Protein AF-A0A966WN98-F1 (afdb_monomer_lite)

Sequence (102 aa):
MKKTTKVLGAAASAAIFAVGAAVSAPAVQAMDGNTSLASVLDVGNAEFDNSSKDFDILTKAAEAVLAAKPDSPVALLADGDTALTVFAPTDKAFKNLASALA

Structure (mmCIF, N/CA/C/O backbone):
data_AF-A0A966WN98-F1
#
_entry.id   AF-A0A966WN98-F1
#
loop_
_atom_site.group_PDB
_atom_site.id
_atom_site.type_symbol
_atom_site.label_atom_id
_atom_site.label_alt_id
_atom_site.label_comp_id
_atom_site.label_asym_id
_atom_site.label_entity_id
_atom_site.label_seq_id
_atom_site.pdbx_PDB_ins_code
_atom_site.Cartn_x
_atom_site.Cartn_y
_atom_site.Cartn_z
_atom_site.occupancy
_atom_site.B_iso_or_equiv
_atom_site.auth_seq_id
_atom_site.auth_comp_id
_atom_site.auth_asym_id
_atom_site.auth_atom_id
_atom_site.pdbx_PDB_model_num
ATOM 1 N N . MET A 1 1 ? 33.648 -75.734 -20.333 1.00 39.72 1 MET A N 1
ATOM 2 C CA . MET A 1 1 ? 33.962 -75.382 -18.929 1.00 39.72 1 MET A CA 1
ATOM 3 C C . MET A 1 1 ? 33.141 -74.164 -18.538 1.00 39.72 1 MET A C 1
ATOM 5 O O . MET A 1 1 ? 32.982 -73.257 -19.339 1.00 39.72 1 MET A O 1
ATOM 9 N N . LYS A 1 2 ? 32.548 -74.234 -17.346 1.00 39.53 2 LYS A N 1
ATOM 10 C CA . LYS A 1 2 ? 31.592 -73.304 -16.730 1.00 39.53 2 LYS A CA 1
ATOM 11 C C . LYS A 1 2 ? 32.126 -71.870 -16.640 1.00 39.53 2 LYS A C 1
ATOM 13 O O . LYS A 1 2 ? 33.253 -71.727 -16.182 1.00 39.53 2 LYS A O 1
ATOM 18 N N . LYS A 1 3 ? 31.268 -70.865 -16.873 1.00 40.81 3 LYS A N 1
ATOM 19 C CA . LYS A 1 3 ? 31.072 -69.725 -15.950 1.00 40.81 3 LYS A CA 1
ATOM 20 C C . LYS A 1 3 ? 29.610 -69.265 -15.984 1.00 40.81 3 LYS A C 1
ATOM 22 O O . LYS A 1 3 ? 29.108 -68.770 -16.981 1.00 40.81 3 LYS A O 1
ATOM 27 N N . THR A 1 4 ? 28.942 -69.525 -14.872 1.00 52.84 4 THR A N 1
ATOM 28 C CA . THR A 1 4 ? 27.582 -69.138 -14.490 1.00 52.84 4 THR A CA 1
ATOM 29 C C . THR A 1 4 ? 27.587 -67.772 -13.811 1.00 52.84 4 THR A C 1
ATOM 31 O O . THR A 1 4 ? 28.364 -67.623 -12.870 1.00 52.84 4 THR A O 1
ATOM 34 N N . THR A 1 5 ? 26.640 -66.883 -14.140 1.00 48.56 5 THR A N 1
ATOM 35 C CA . THR A 1 5 ? 26.157 -65.853 -13.194 1.00 48.56 5 THR A CA 1
ATOM 36 C C . THR A 1 5 ? 24.689 -65.469 -13.474 1.00 48.56 5 THR A C 1
ATOM 38 O O . THR A 1 5 ? 24.391 -64.669 -14.349 1.00 48.56 5 THR A O 1
ATOM 41 N N . LYS A 1 6 ? 23.764 -66.154 -12.780 1.00 42.56 6 LYS A N 1
ATOM 42 C CA . LYS A 1 6 ? 22.691 -65.635 -11.888 1.00 42.56 6 LYS A CA 1
ATOM 43 C C . LYS A 1 6 ? 22.549 -64.084 -11.805 1.00 42.56 6 LYS A C 1
ATOM 45 O O . LYS A 1 6 ? 23.570 -63.422 -11.749 1.00 42.56 6 LYS A O 1
ATOM 50 N N . VAL A 1 7 ? 21.391 -63.412 -11.692 1.00 43.44 7 VAL A N 1
ATOM 51 C CA . VAL A 1 7 ? 20.082 -63.690 -11.051 1.00 43.44 7 VAL A CA 1
ATOM 52 C C . VAL A 1 7 ? 19.035 -62.658 -11.539 1.00 43.44 7 VAL A C 1
ATOM 54 O O . VAL A 1 7 ? 19.342 -61.480 -11.653 1.00 43.44 7 VAL A O 1
ATOM 57 N N . LEU A 1 8 ? 17.814 -63.151 -11.778 1.00 46.28 8 LEU A N 1
ATOM 58 C CA . LEU A 1 8 ? 16.475 -62.638 -11.415 1.00 46.28 8 LEU A CA 1
ATOM 59 C C . LEU A 1 8 ? 16.263 -61.125 -11.152 1.00 46.28 8 LEU A C 1
ATOM 61 O O . LEU A 1 8 ? 16.750 -60.583 -10.165 1.00 46.28 8 LEU A O 1
ATOM 65 N N . GLY A 1 9 ? 15.369 -60.503 -11.929 1.00 34.03 9 GLY A N 1
ATOM 66 C CA . GLY A 1 9 ? 14.677 -59.262 -11.564 1.00 34.03 9 GLY A CA 1
ATOM 67 C C . GLY A 1 9 ? 13.171 -59.441 -11.750 1.00 34.03 9 GLY A C 1
ATOM 68 O O . GLY A 1 9 ? 12.694 -59.503 -12.878 1.00 34.03 9 GLY A O 1
ATOM 69 N N . ALA A 1 10 ? 12.449 -59.612 -10.642 1.00 41.81 10 ALA A N 1
ATOM 70 C CA . ALA A 1 10 ? 11.001 -59.784 -10.602 1.00 41.81 10 ALA A CA 1
ATOM 71 C C . ALA A 1 10 ? 10.273 -58.473 -10.943 1.00 41.81 10 ALA A C 1
ATOM 73 O O . ALA A 1 10 ? 10.657 -57.399 -10.484 1.00 41.81 10 ALA A O 1
ATOM 74 N N . ALA A 1 11 ? 9.202 -58.585 -11.729 1.00 45.88 11 ALA A N 1
ATOM 75 C CA . ALA A 1 11 ? 8.258 -57.509 -11.989 1.00 45.88 11 ALA A CA 1
ATOM 76 C C . ALA A 1 11 ? 7.438 -57.202 -10.726 1.00 45.88 11 ALA A C 1
ATOM 78 O O . ALA A 1 11 ? 6.843 -58.105 -10.140 1.00 45.88 11 ALA A O 1
ATOM 79 N N . ALA A 1 12 ? 7.370 -55.929 -10.340 1.00 45.12 12 ALA A N 1
ATOM 80 C CA . ALA A 1 12 ? 6.409 -55.428 -9.367 1.00 45.12 12 ALA A CA 1
ATOM 81 C C . ALA A 1 12 ? 5.769 -54.154 -9.930 1.00 45.12 12 ALA A C 1
ATOM 83 O O . ALA A 1 12 ? 6.404 -53.106 -10.031 1.00 45.12 12 ALA A O 1
ATOM 84 N N . SER A 1 13 ? 4.509 -54.272 -10.341 1.00 48.59 13 SER A N 1
ATOM 85 C CA . SER A 1 13 ? 3.639 -53.147 -10.670 1.00 48.59 13 SER A CA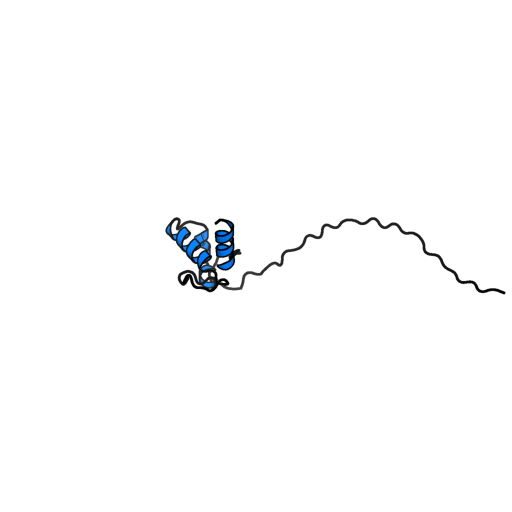 1
ATOM 86 C C . SER A 1 13 ? 3.292 -52.395 -9.383 1.00 48.59 13 SER A C 1
ATOM 88 O O . SER A 1 13 ? 2.719 -52.986 -8.471 1.00 48.59 13 SER A O 1
ATOM 90 N N . ALA A 1 14 ? 3.607 -51.103 -9.309 1.00 50.34 14 ALA A N 1
ATOM 91 C CA . ALA A 1 14 ? 3.153 -50.223 -8.236 1.00 50.34 14 ALA A CA 1
ATOM 92 C C . ALA A 1 14 ? 2.274 -49.117 -8.834 1.00 50.34 14 ALA A C 1
ATOM 94 O O . ALA A 1 14 ? 2.719 -48.331 -9.668 1.00 50.34 14 ALA A O 1
ATOM 95 N N . ALA A 1 15 ? 1.004 -49.109 -8.430 1.00 53.81 15 ALA A N 1
ATOM 96 C CA . ALA A 1 15 ? 0.023 -48.093 -8.776 1.00 53.81 15 ALA A CA 1
ATOM 97 C C . ALA A 1 15 ? 0.446 -46.730 -8.204 1.00 53.81 15 ALA A C 1
ATOM 99 O O . ALA A 1 15 ? 0.718 -46.607 -7.009 1.00 53.81 15 ALA A O 1
ATOM 100 N N . ILE A 1 16 ? 0.498 -45.706 -9.055 1.00 51.75 16 ILE A N 1
ATOM 101 C CA . ILE A 1 16 ? 0.810 -44.335 -8.648 1.00 51.75 16 ILE A CA 1
ATOM 102 C C . ILE A 1 16 ? -0.485 -43.707 -8.125 1.00 51.75 16 ILE A C 1
ATOM 104 O O . ILE A 1 16 ? -1.357 -43.320 -8.901 1.00 51.75 16 ILE A O 1
ATOM 108 N N . PHE A 1 17 ? -0.620 -43.610 -6.803 1.00 47.97 17 PHE A N 1
ATOM 109 C CA . PHE A 1 17 ? -1.587 -42.709 -6.183 1.00 47.97 17 PHE A CA 1
ATOM 110 C C . PHE A 1 17 ? -1.109 -41.272 -6.421 1.00 47.97 17 PHE A C 1
ATOM 112 O O . PHE A 1 17 ? -0.080 -40.858 -5.889 1.00 47.97 17 PHE A O 1
ATOM 119 N N . ALA A 1 18 ? -1.840 -40.513 -7.239 1.00 50.12 18 ALA A N 1
ATOM 120 C CA . ALA A 1 18 ? -1.634 -39.079 -7.395 1.00 50.12 18 ALA A CA 1
ATOM 121 C C . ALA A 1 18 ? -2.058 -38.366 -6.100 1.00 50.12 18 ALA A C 1
ATOM 123 O O . ALA A 1 18 ? -3.211 -37.976 -5.929 1.00 50.12 18 ALA A O 1
ATOM 124 N N . VAL A 1 19 ? -1.123 -38.235 -5.158 1.00 54.03 19 VAL A N 1
ATOM 125 C CA . VAL A 1 19 ? -1.258 -37.333 -4.013 1.00 54.03 19 VAL A CA 1
ATOM 126 C C . VAL A 1 19 ? -1.191 -35.915 -4.570 1.00 54.03 19 VAL A C 1
ATOM 128 O O . VAL A 1 19 ? -0.131 -35.457 -4.994 1.00 54.03 19 VAL A O 1
ATOM 131 N N . GLY A 1 20 ? -2.335 -35.231 -4.618 1.00 55.22 20 GLY A N 1
ATOM 132 C CA . GLY A 1 20 ? -2.382 -33.797 -4.873 1.00 55.22 20 GLY A CA 1
ATOM 133 C C . GLY A 1 20 ? -1.572 -33.088 -3.795 1.00 55.22 20 GLY A C 1
ATOM 134 O O . GLY A 1 20 ? -1.993 -33.025 -2.642 1.00 55.22 20 GLY A O 1
ATOM 135 N N . ALA A 1 21 ? -0.384 -32.605 -4.151 1.00 55.94 21 ALA A N 1
ATOM 136 C CA . ALA A 1 21 ? 0.420 -31.780 -3.271 1.00 55.94 21 ALA A CA 1
ATOM 137 C C . ALA A 1 21 ? -0.322 -30.455 -3.059 1.00 55.94 21 ALA A C 1
ATOM 139 O O . ALA A 1 21 ? -0.291 -29.568 -3.912 1.00 55.94 21 ALA A O 1
ATOM 140 N N . ALA A 1 22 ? -1.022 -30.334 -1.931 1.00 58.50 22 ALA A N 1
ATOM 141 C CA . ALA A 1 22 ? -1.439 -29.044 -1.415 1.00 58.50 22 ALA A CA 1
ATOM 142 C C . ALA A 1 22 ? -0.160 -28.249 -1.130 1.00 58.50 22 ALA A C 1
ATOM 144 O O . ALA A 1 22 ? 0.566 -28.534 -0.179 1.00 58.50 22 ALA A O 1
ATOM 145 N N . VAL A 1 23 ? 0.162 -27.301 -2.009 1.00 61.34 23 VAL A N 1
ATOM 146 C CA . VAL A 1 23 ? 1.233 -26.341 -1.763 1.00 61.34 23 VAL A CA 1
ATOM 147 C C . VAL A 1 23 ? 0.762 -25.409 -0.652 1.00 61.34 23 VAL A C 1
ATOM 149 O O . VAL A 1 23 ? -0.071 -24.530 -0.860 1.00 61.34 23 VAL A O 1
ATOM 152 N N . SER A 1 24 ? 1.241 -25.644 0.565 1.00 57.75 24 SER A N 1
ATOM 153 C CA . SER A 1 24 ? 1.043 -24.729 1.683 1.00 57.75 24 SER A CA 1
ATOM 154 C C . SER A 1 24 ? 1.718 -23.404 1.326 1.00 57.75 24 SER A C 1
ATOM 156 O O . SER A 1 24 ? 2.938 -23.363 1.162 1.00 57.75 24 SER A O 1
ATOM 158 N N . ALA A 1 25 ? 0.948 -22.324 1.176 1.00 63.75 25 ALA A N 1
ATOM 159 C CA . ALA A 1 25 ? 1.536 -20.991 1.102 1.00 63.75 25 ALA A CA 1
ATOM 160 C C . ALA A 1 25 ? 2.297 -20.714 2.416 1.00 63.75 25 ALA A C 1
ATOM 162 O O . ALA A 1 25 ? 1.824 -21.135 3.478 1.00 63.75 25 ALA A O 1
ATOM 163 N N . PRO A 1 26 ? 3.461 -20.038 2.383 1.00 58.28 26 PRO A N 1
ATOM 164 C CA . PRO A 1 26 ? 4.152 -19.658 3.605 1.00 58.28 26 PRO A CA 1
ATOM 165 C C . PRO A 1 26 ? 3.212 -18.808 4.463 1.00 58.28 26 PRO A C 1
ATOM 167 O O . PRO A 1 26 ? 2.728 -17.770 4.014 1.00 58.28 26 PRO A O 1
ATOM 170 N N . ALA A 1 27 ? 2.941 -19.251 5.689 1.00 64.06 27 ALA A N 1
ATOM 171 C CA . ALA A 1 27 ? 2.220 -18.441 6.656 1.00 64.0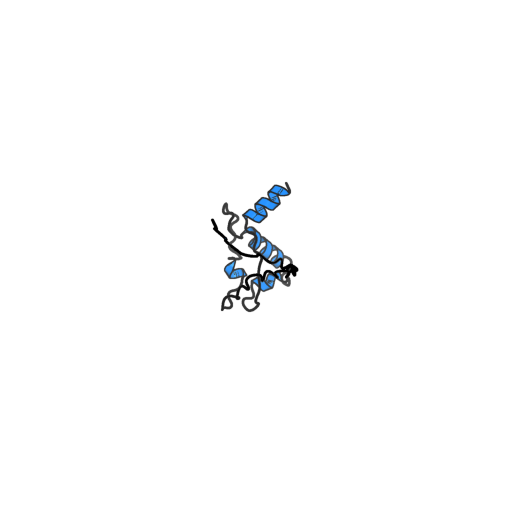6 27 ALA A CA 1
ATOM 172 C C . ALA A 1 27 ? 3.181 -17.367 7.178 1.00 64.06 27 ALA A C 1
ATOM 174 O O . ALA A 1 27 ? 4.059 -17.652 7.993 1.00 64.06 27 ALA A O 1
ATOM 175 N N . VAL A 1 28 ? 3.041 -16.142 6.673 1.00 62.50 28 VAL A N 1
ATOM 176 C CA . VAL A 1 28 ? 3.701 -14.972 7.257 1.00 62.50 28 VAL A CA 1
ATOM 177 C C . VAL A 1 28 ? 3.033 -14.703 8.602 1.00 62.50 28 VAL A C 1
ATOM 179 O O . VAL A 1 28 ? 1.824 -14.493 8.667 1.00 62.50 28 VAL A O 1
ATOM 182 N N . GLN A 1 29 ? 3.811 -14.762 9.682 1.00 61.34 29 GLN A N 1
ATOM 183 C CA . GLN A 1 29 ? 3.362 -14.282 10.985 1.00 61.34 29 GLN A CA 1
ATOM 184 C C . GLN A 1 29 ? 3.245 -12.759 10.908 1.00 61.34 29 GLN A C 1
ATOM 186 O O . GLN A 1 29 ? 4.162 -12.103 10.408 1.00 61.34 29 GLN A O 1
ATOM 191 N N . ALA A 1 30 ? 2.127 -12.204 11.379 1.00 62.94 30 ALA A N 1
ATOM 192 C CA . ALA A 1 30 ? 2.036 -10.766 11.597 1.00 62.94 30 ALA A CA 1
ATOM 193 C C . ALA A 1 30 ? 3.171 -10.353 12.548 1.00 62.94 30 ALA A C 1
ATOM 195 O O . ALA A 1 30 ? 3.467 -11.071 13.503 1.00 62.94 30 ALA A O 1
ATOM 196 N N . MET A 1 31 ? 3.854 -9.249 12.244 1.00 60.44 31 MET A N 1
ATOM 197 C CA . MET A 1 31 ? 4.921 -8.737 13.105 1.00 60.44 31 MET A CA 1
ATOM 198 C C . MET A 1 31 ? 4.324 -8.374 14.471 1.00 60.44 31 MET A C 1
ATOM 200 O O . MET A 1 31 ? 3.246 -7.786 14.522 1.00 60.44 31 MET A O 1
ATOM 204 N N . ASP A 1 32 ? 5.012 -8.715 15.563 1.00 62.03 32 ASP A N 1
ATOM 205 C CA . ASP A 1 32 ? 4.607 -8.291 16.906 1.00 62.03 32 ASP A CA 1
ATOM 206 C C . ASP A 1 32 ? 4.619 -6.752 16.975 1.00 62.03 32 ASP A C 1
ATOM 208 O O . ASP A 1 32 ? 5.665 -6.125 16.793 1.00 62.03 32 ASP A O 1
ATOM 212 N N . GLY A 1 33 ? 3.459 -6.135 17.216 1.00 72.94 33 GLY A N 1
ATOM 213 C CA . GLY A 1 33 ? 3.313 -4.682 17.338 1.00 72.94 33 GLY A CA 1
ATOM 214 C C . GLY A 1 33 ? 2.018 -4.147 16.725 1.00 72.94 33 GLY A C 1
ATOM 215 O O . GLY A 1 33 ? 1.321 -4.849 16.006 1.00 72.94 33 GLY A O 1
ATOM 216 N N . ASN A 1 34 ? 1.708 -2.884 17.015 1.00 87.50 34 ASN A N 1
ATOM 217 C CA . ASN A 1 34 ? 0.531 -2.157 16.521 1.00 87.50 34 ASN A CA 1
ATOM 218 C C . ASN A 1 34 ? 0.923 -1.009 15.575 1.00 87.50 34 ASN A C 1
ATOM 220 O O . ASN A 1 34 ? 0.286 0.043 15.514 1.00 87.50 34 ASN A O 1
ATOM 224 N N . THR A 1 35 ? 2.011 -1.196 14.821 1.00 90.88 35 THR A N 1
ATOM 225 C CA . THR A 1 35 ? 2.358 -0.288 13.726 1.00 90.88 35 THR A CA 1
ATOM 226 C C . THR A 1 35 ? 1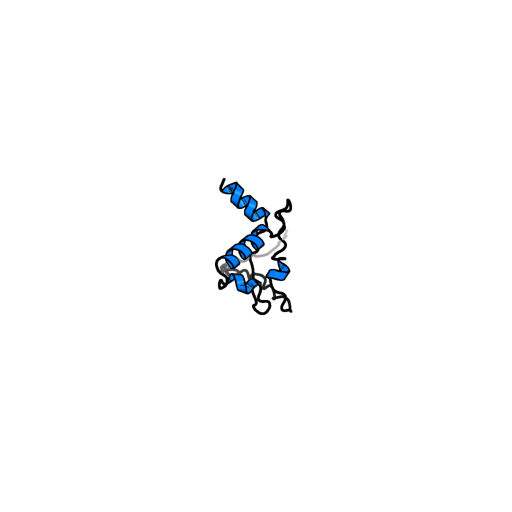.338 -0.454 12.607 1.00 90.88 35 THR A C 1
ATOM 228 O O . THR A 1 35 ? 1.239 -1.519 12.003 1.00 90.88 35 THR A O 1
ATOM 231 N N . SER A 1 36 ? 0.593 0.613 12.319 1.00 92.75 36 SER A N 1
ATOM 232 C CA . SER A 1 36 ? -0.386 0.601 11.233 1.00 92.75 36 SER A CA 1
ATOM 233 C C . SER A 1 36 ? 0.284 0.381 9.873 1.00 92.75 36 SER A C 1
ATOM 235 O O . SER A 1 36 ? 1.404 0.846 9.627 1.00 92.75 36 SER A O 1
ATOM 237 N N . LEU A 1 37 ? -0.421 -0.274 8.951 1.00 93.25 37 LEU A N 1
ATOM 238 C CA . LEU A 1 37 ? 0.068 -0.448 7.582 1.00 93.25 37 LEU A CA 1
ATOM 239 C C . LEU A 1 37 ? 0.209 0.892 6.850 1.00 93.25 37 LEU A C 1
ATOM 241 O O . LEU A 1 37 ? 1.095 1.028 6.011 1.00 93.25 37 LEU A O 1
ATOM 245 N N . ALA A 1 38 ? -0.603 1.893 7.198 1.00 92.12 38 ALA A N 1
ATOM 246 C CA . ALA A 1 38 ? -0.466 3.252 6.686 1.00 92.12 38 ALA A CA 1
ATOM 247 C C . ALA A 1 38 ? 0.891 3.872 7.059 1.00 92.12 38 ALA A C 1
ATOM 249 O O . ALA A 1 38 ? 1.502 4.540 6.230 1.00 92.12 38 ALA A O 1
ATOM 250 N N . SER A 1 39 ? 1.394 3.604 8.268 1.00 91.94 39 SER A N 1
ATOM 251 C CA . SER A 1 39 ? 2.730 4.041 8.692 1.00 91.94 39 SER A CA 1
ATOM 252 C C . SER A 1 39 ? 3.845 3.277 7.974 1.00 91.94 39 SER A C 1
ATOM 254 O O . SER A 1 39 ? 4.840 3.880 7.591 1.00 91.94 39 SER A O 1
ATOM 256 N N . VAL A 1 40 ? 3.688 1.965 7.762 1.00 92.25 40 VAL A N 1
ATOM 257 C CA . VAL A 1 40 ? 4.675 1.147 7.024 1.00 92.25 40 VAL A CA 1
ATOM 258 C C . VAL A 1 40 ? 4.778 1.570 5.555 1.00 92.25 40 VAL A C 1
ATOM 260 O O . VAL A 1 40 ? 5.864 1.538 4.982 1.00 92.25 40 VAL A O 1
ATOM 263 N N . LEU A 1 41 ? 3.654 1.958 4.950 1.00 90.69 41 LEU A N 1
ATOM 264 C CA . LEU A 1 41 ? 3.580 2.425 3.564 1.00 90.69 41 LEU A CA 1
ATOM 265 C C . LEU A 1 41 ? 3.889 3.920 3.404 1.00 90.69 41 LEU A C 1
ATOM 267 O O . LEU A 1 41 ? 3.822 4.410 2.283 1.00 90.69 41 LEU A O 1
ATOM 271 N N . ASP A 1 42 ? 4.202 4.628 4.491 1.00 89.25 42 ASP A N 1
ATOM 272 C CA . ASP A 1 42 ? 4.488 6.067 4.494 1.00 89.25 42 ASP A CA 1
ATOM 273 C C . ASP A 1 42 ? 3.383 6.918 3.827 1.00 89.25 42 ASP A C 1
ATOM 275 O O . ASP A 1 42 ? 3.619 7.822 3.021 1.00 89.25 42 ASP A O 1
ATOM 279 N N . VAL A 1 43 ? 2.122 6.594 4.142 1.00 86.38 43 VAL A N 1
ATOM 280 C CA . VAL A 1 43 ? 0.951 7.322 3.628 1.00 86.38 43 VAL A CA 1
ATOM 281 C C . VAL A 1 43 ? 1.028 8.798 4.038 1.00 86.38 43 VAL A C 1
ATOM 283 O O . VAL A 1 43 ? 1.311 9.117 5.191 1.00 86.38 43 VAL A O 1
ATOM 286 N N . GLY A 1 44 ? 0.725 9.704 3.105 1.00 81.25 44 GLY A N 1
ATOM 287 C CA . GLY A 1 44 ? 0.840 11.152 3.289 1.00 81.25 44 GLY A CA 1
ATOM 288 C C . GLY A 1 44 ? 2.098 11.773 2.675 1.00 81.25 44 GLY A C 1
ATOM 289 O O . GLY A 1 44 ? 2.075 12.970 2.394 1.00 81.25 44 GLY A O 1
ATOM 290 N N . ASN A 1 45 ? 3.140 10.981 2.391 1.00 85.81 45 ASN A N 1
ATOM 291 C CA . ASN A 1 45 ? 4.440 11.470 1.903 1.00 85.81 45 ASN A CA 1
ATOM 292 C C . ASN A 1 45 ? 4.758 11.102 0.443 1.00 85.81 45 ASN A C 1
ATOM 294 O O . ASN A 1 45 ? 5.894 11.241 0.015 1.00 85.81 45 ASN A O 1
ATOM 298 N N . ALA A 1 46 ? 3.774 10.660 -0.344 1.00 88.81 46 ALA A N 1
ATOM 299 C CA . ALA A 1 46 ? 3.999 10.322 -1.751 1.00 88.81 46 ALA A CA 1
ATOM 300 C C . 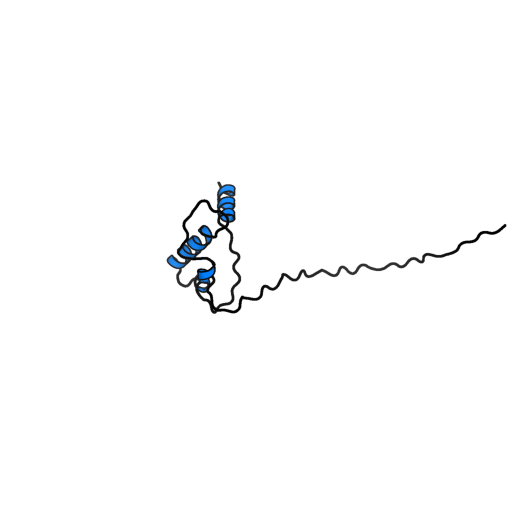ALA A 1 46 ? 4.412 11.541 -2.599 1.00 88.81 46 ALA A C 1
ATOM 302 O O . ALA A 1 46 ? 3.696 12.552 -2.617 1.00 88.81 46 ALA A O 1
ATOM 303 N N . GLU A 1 47 ? 5.515 11.413 -3.345 1.00 87.25 47 GLU A N 1
ATOM 304 C CA . GLU A 1 47 ? 6.142 12.507 -4.104 1.00 87.25 47 GLU A CA 1
ATOM 305 C C . GLU A 1 47 ? 5.981 12.377 -5.633 1.00 87.25 47 GLU A C 1
ATOM 307 O O . GLU A 1 47 ? 6.309 13.319 -6.356 1.00 87.25 47 GLU A O 1
ATOM 312 N N . PHE A 1 48 ? 5.410 11.270 -6.138 1.00 87.8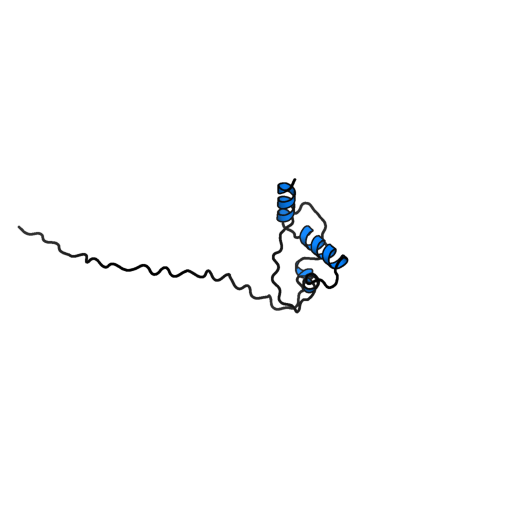1 48 PHE A N 1
ATOM 313 C CA . PHE A 1 48 ? 5.261 10.986 -7.578 1.00 87.81 48 PHE A CA 1
ATOM 314 C C . PHE A 1 48 ? 6.563 11.226 -8.347 1.00 87.81 48 PHE A C 1
ATOM 316 O O . PHE A 1 48 ? 6.629 11.992 -9.317 1.00 87.81 48 PHE A O 1
ATOM 323 N N . ASP A 1 49 ? 7.617 10.567 -7.895 1.00 88.12 49 ASP A N 1
ATOM 324 C CA . ASP A 1 49 ? 8.948 10.746 -8.437 1.00 88.12 49 ASP A CA 1
ATOM 325 C C . ASP A 1 49 ? 9.267 9.740 -9.575 1.00 88.12 49 ASP A C 1
ATOM 327 O O . ASP A 1 49 ? 8.405 9.081 -10.178 1.00 88.12 49 ASP A O 1
ATOM 331 N N . ASN A 1 50 ? 10.551 9.668 -9.942 1.00 88.69 50 ASN A N 1
ATOM 332 C CA . ASN A 1 50 ? 11.040 8.739 -10.966 1.00 88.69 50 ASN A CA 1
ATOM 333 C C . ASN A 1 50 ? 11.424 7.363 -10.409 1.00 88.69 50 ASN A C 1
ATOM 335 O O . ASN A 1 50 ? 11.823 6.477 -11.179 1.00 88.69 50 ASN A O 1
ATOM 339 N N . SER A 1 51 ? 11.317 7.158 -9.101 1.00 90.94 51 SER A N 1
ATOM 340 C CA . SER A 1 51 ? 11.379 5.829 -8.540 1.00 90.94 51 SER A CA 1
ATOM 341 C C . SER A 1 51 ? 10.115 5.050 -8.943 1.00 90.94 51 SER A C 1
ATOM 343 O O . SER A 1 51 ? 9.101 5.548 -9.435 1.00 90.94 51 SER A O 1
ATOM 345 N N . SER A 1 52 ? 10.295 3.739 -9.017 1.00 90.56 52 SER A N 1
ATOM 346 C CA . SER A 1 52 ? 9.288 2.812 -9.549 1.00 90.56 52 SER A CA 1
ATOM 347 C C . SER A 1 52 ? 9.100 1.594 -8.648 1.00 90.56 52 SER A C 1
ATOM 349 O O . SER A 1 52 ? 8.343 0.671 -8.968 1.00 90.56 52 SER A O 1
ATOM 351 N N . LYS A 1 53 ? 9.841 1.569 -7.538 1.00 93.38 53 LYS A N 1
ATOM 352 C CA . LYS A 1 53 ? 9.864 0.483 -6.556 1.00 93.38 53 LYS A CA 1
ATOM 353 C C . LYS A 1 53 ? 9.133 0.852 -5.265 1.00 93.38 53 LYS A C 1
ATOM 355 O O . LYS A 1 53 ? 8.948 -0.027 -4.434 1.00 93.38 53 LYS A O 1
ATOM 360 N N . ASP A 1 54 ? 8.772 2.114 -5.113 1.00 93.62 54 ASP A N 1
ATOM 361 C CA . ASP A 1 54 ? 7.905 2.652 -4.072 1.00 93.62 54 ASP A CA 1
ATOM 362 C C . ASP A 1 54 ? 6.429 2.401 -4.398 1.00 93.62 54 ASP A C 1
ATOM 364 O O . ASP A 1 54 ? 6.073 1.678 -5.340 1.00 93.62 54 ASP A O 1
ATOM 368 N N . PHE A 1 55 ? 5.584 2.954 -3.537 1.00 95.50 55 PHE A N 1
ATOM 369 C CA . PHE A 1 55 ? 4.153 2.713 -3.474 1.00 95.50 55 PHE A CA 1
ATOM 370 C C . PHE A 1 55 ? 3.360 4.027 -3.529 1.00 95.50 55 PHE A C 1
ATOM 372 O O . PHE A 1 55 ? 2.221 4.060 -3.068 1.00 95.50 55 PHE A O 1
ATOM 379 N N . ASP A 1 56 ? 3.930 5.096 -4.087 1.00 95.12 56 ASP A N 1
ATOM 380 C CA . ASP A 1 56 ? 3.331 6.436 -4.130 1.00 95.12 56 ASP A CA 1
ATOM 381 C C . ASP A 1 56 ? 1.948 6.439 -4.786 1.00 95.12 56 ASP A C 1
ATOM 383 O O . ASP A 1 56 ? 0.988 7.025 -4.279 1.00 95.12 56 ASP A O 1
ATOM 387 N N . ILE A 1 57 ? 1.807 5.736 -5.911 1.00 95.50 57 ILE A N 1
ATOM 388 C CA . ILE A 1 57 ? 0.522 5.642 -6.610 1.00 95.50 57 ILE A CA 1
ATOM 389 C C . ILE A 1 57 ? -0.502 4.888 -5.753 1.00 95.50 57 ILE A C 1
ATOM 391 O O . ILE A 1 57 ? -1.676 5.268 -5.709 1.00 95.50 57 ILE A O 1
ATOM 395 N N . LEU A 1 58 ? -0.074 3.840 -5.042 1.00 95.56 58 LEU A N 1
ATOM 396 C CA . LEU A 1 58 ? -0.945 3.076 -4.148 1.00 95.56 58 LEU A CA 1
ATOM 397 C C . LEU A 1 58 ? -1.412 3.925 -2.959 1.00 95.56 58 LEU A C 1
ATOM 399 O O . LEU A 1 58 ? -2.606 3.925 -2.648 1.00 95.56 58 LEU A O 1
ATOM 403 N N . THR A 1 59 ? -0.502 4.647 -2.303 1.00 94.81 59 THR A N 1
ATOM 404 C CA . THR A 1 59 ? -0.837 5.482 -1.142 1.00 94.81 59 THR A CA 1
ATOM 405 C C . THR A 1 59 ? -1.749 6.636 -1.542 1.00 94.81 59 THR A C 1
ATOM 407 O O . THR A 1 59 ? -2.770 6.849 -0.885 1.00 94.81 59 THR A O 1
ATOM 410 N N . LYS A 1 60 ? -1.500 7.296 -2.682 1.00 95.69 60 LYS A N 1
ATOM 411 C CA . LYS A 1 60 ? -2.414 8.320 -3.218 1.00 95.69 60 LYS A CA 1
ATOM 412 C C . LYS A 1 60 ? -3.782 7.770 -3.604 1.00 95.69 60 LYS A C 1
ATOM 414 O O . LYS A 1 60 ? -4.789 8.442 -3.378 1.00 95.69 60 LYS A O 1
ATOM 419 N N . ALA A 1 61 ? -3.859 6.550 -4.132 1.00 94.81 61 ALA A N 1
ATOM 420 C CA . ALA A 1 61 ? -5.146 5.909 -4.386 1.00 94.81 61 ALA A CA 1
ATOM 421 C C . ALA A 1 61 ? -5.921 5.654 -3.080 1.00 94.81 61 ALA A C 1
ATOM 423 O O . ALA A 1 61 ? -7.123 5.920 -3.022 1.00 94.81 61 ALA A O 1
ATOM 424 N N . ALA A 1 62 ? -5.245 5.192 -2.023 1.00 94.38 62 ALA A N 1
ATOM 425 C CA . ALA A 1 62 ? -5.860 4.998 -0.710 1.00 94.38 62 ALA A CA 1
ATOM 426 C C . ALA A 1 62 ? -6.344 6.326 -0.099 1.00 94.38 62 ALA A C 1
ATOM 428 O O . ALA A 1 62 ? -7.486 6.403 0.354 1.00 94.38 62 ALA A O 1
ATOM 429 N N . GLU A 1 63 ? -5.531 7.386 -0.160 1.00 94.44 63 GLU A N 1
ATOM 430 C CA . GLU A 1 63 ? -5.913 8.740 0.269 1.00 94.44 63 GLU A CA 1
ATOM 431 C C . GLU A 1 63 ? -7.155 9.243 -0.479 1.00 94.44 63 GLU A C 1
ATOM 433 O O . GLU A 1 63 ? -8.096 9.742 0.139 1.00 94.44 63 GLU A O 1
ATOM 438 N N . ALA A 1 64 ? -7.202 9.064 -1.802 1.00 95.75 64 ALA A N 1
ATOM 439 C CA . ALA A 1 64 ? -8.344 9.470 -2.616 1.00 95.75 64 ALA A CA 1
ATOM 440 C C . ALA A 1 64 ? -9.627 8.706 -2.242 1.00 95.75 64 ALA A C 1
ATOM 442 O O . ALA A 1 64 ? -10.707 9.299 -2.174 1.00 95.75 64 ALA A O 1
ATOM 443 N N . VAL A 1 65 ? -9.520 7.401 -1.962 1.00 95.62 65 VAL A N 1
ATOM 444 C CA . VAL A 1 65 ? -10.658 6.598 -1.490 1.00 95.62 65 VAL A CA 1
ATOM 445 C C . VAL A 1 65 ? -11.128 7.076 -0.122 1.00 95.62 65 VAL A C 1
ATOM 447 O O . VAL A 1 65 ? -12.332 7.236 0.059 1.00 95.62 65 VAL A O 1
ATOM 450 N N . LEU A 1 66 ? -10.219 7.347 0.815 1.00 95.00 66 LEU A N 1
ATOM 451 C CA . LEU A 1 66 ? -10.569 7.824 2.156 1.00 95.00 66 LEU A CA 1
ATOM 452 C C . LEU A 1 66 ? -11.195 9.220 2.132 1.00 95.00 66 LEU A C 1
ATOM 454 O O . LEU A 1 66 ? -12.166 9.461 2.845 1.00 95.00 66 LEU A O 1
ATOM 458 N N . ALA A 1 67 ? -10.709 10.111 1.266 1.00 95.12 67 ALA A N 1
ATOM 459 C CA . ALA A 1 67 ? -11.300 11.432 1.074 1.00 95.12 67 ALA A CA 1
ATOM 460 C C . ALA A 1 67 ? -12.742 11.353 0.540 1.00 95.12 67 ALA A C 1
ATOM 462 O O . ALA A 1 67 ? -13.597 12.142 0.938 1.00 95.12 67 ALA A O 1
ATOM 463 N N . ALA A 1 68 ? -13.030 10.394 -0.347 1.00 97.88 68 ALA A N 1
ATOM 464 C CA . ALA A 1 68 ? -14.365 10.202 -0.914 1.00 97.88 68 ALA A CA 1
ATOM 465 C C . ALA A 1 68 ? -15.293 9.335 -0.039 1.00 97.88 68 ALA A C 1
ATOM 467 O O . ALA A 1 68 ? -16.515 9.488 -0.091 1.00 97.88 68 ALA A O 1
ATOM 468 N N . LYS A 1 69 ? -14.729 8.381 0.709 1.00 97.12 69 LYS A N 1
ATOM 469 C CA . LYS A 1 69 ? -15.426 7.355 1.499 1.00 97.12 69 LYS A CA 1
ATOM 470 C C . LYS A 1 69 ? -14.661 7.089 2.805 1.00 97.12 69 LYS A C 1
ATOM 472 O O . LYS A 1 69 ? -13.959 6.074 2.904 1.00 97.12 69 LYS A O 1
ATOM 477 N N . PRO A 1 70 ? -14.815 7.964 3.810 1.00 94.75 70 PRO A N 1
ATOM 478 C CA . PRO A 1 70 ? -14.074 7.853 5.065 1.00 94.75 70 PRO A CA 1
ATOM 479 C C . PRO A 1 70 ? -14.359 6.543 5.812 1.00 94.75 70 PRO A C 1
ATOM 481 O O . PRO A 1 70 ? -13.445 5.963 6.381 1.00 94.75 70 PRO A O 1
ATOM 484 N N . ASP A 1 71 ? -15.582 6.013 5.716 1.00 94.56 71 ASP A N 1
ATOM 485 C CA . ASP A 1 71 ? -15.990 4.767 6.386 1.00 94.56 71 ASP A CA 1
ATOM 486 C C . ASP A 1 71 ? -15.684 3.494 5.570 1.00 94.56 71 ASP A C 1
ATOM 488 O O . ASP A 1 71 ? -16.231 2.418 5.824 1.00 94.56 71 ASP A O 1
ATOM 492 N N . SER A 1 72 ? -14.864 3.594 4.519 1.00 96.81 72 SER A N 1
ATOM 493 C CA . SER A 1 72 ? -14.500 2.427 3.713 1.00 96.81 72 SER A CA 1
ATOM 494 C C . SER A 1 72 ? -13.549 1.485 4.470 1.00 96.81 72 SER A C 1
ATOM 496 O O . SER A 1 72 ? -12.778 1.936 5.314 1.00 96.81 72 SER A O 1
ATOM 498 N N . PRO A 1 73 ? -13.494 0.185 4.115 1.00 96.00 73 PRO A N 1
ATOM 499 C CA . PRO A 1 73 ? -12.526 -0.749 4.703 1.00 96.00 73 PRO A CA 1
ATOM 500 C C . PRO A 1 73 ? -11.054 -0.344 4.523 1.00 96.00 73 PRO A C 1
ATOM 502 O O . PRO A 1 73 ? -10.191 -0.874 5.212 1.00 96.00 73 PRO A O 1
ATOM 505 N N . VAL A 1 74 ? -10.755 0.604 3.626 1.00 95.44 74 VAL A N 1
ATOM 506 C CA . VAL A 1 74 ? -9.412 1.185 3.470 1.00 95.44 74 VAL A CA 1
ATOM 507 C C . VAL A 1 74 ? -8.971 1.917 4.744 1.00 95.44 74 VAL A C 1
ATOM 509 O O . VAL A 1 74 ? -7.776 1.978 5.019 1.00 95.44 74 VAL A O 1
ATOM 512 N N . ALA A 1 75 ? -9.906 2.400 5.572 1.00 95.06 75 ALA A N 1
ATOM 513 C CA . ALA A 1 75 ? -9.593 3.054 6.844 1.00 95.06 75 ALA A CA 1
ATOM 514 C C . ALA A 1 75 ? -8.892 2.113 7.836 1.00 95.06 75 ALA A C 1
ATOM 516 O O . ALA A 1 75 ? -8.100 2.571 8.656 1.00 95.06 75 ALA A O 1
ATOM 517 N N . LEU A 1 76 ? -9.099 0.796 7.707 1.00 95.38 76 LEU A N 1
ATOM 518 C CA . LEU A 1 76 ? -8.423 -0.208 8.533 1.00 95.38 76 LEU A CA 1
ATOM 519 C C . LEU A 1 76 ? -6.908 -0.251 8.295 1.00 95.38 76 LEU A C 1
ATOM 521 O O . LEU A 1 76 ? -6.185 -0.788 9.121 1.00 95.38 76 LEU A O 1
ATOM 525 N N . LEU A 1 77 ? -6.393 0.335 7.207 1.00 93.88 77 LEU A N 1
ATOM 526 C CA . LEU A 1 77 ? -4.945 0.452 7.007 1.00 93.88 77 LEU A CA 1
ATOM 527 C C . LEU A 1 77 ? -4.279 1.340 8.067 1.00 93.88 77 LEU A C 1
ATOM 529 O O . LEU A 1 77 ? -3.098 1.150 8.356 1.00 93.88 77 LEU A O 1
ATOM 533 N N . ALA A 1 78 ? -5.019 2.296 8.634 1.00 93.12 78 ALA A N 1
ATOM 534 C CA . ALA A 1 78 ? -4.552 3.147 9.725 1.00 93.12 78 ALA A CA 1
ATOM 535 C C . ALA A 1 78 ? -4.739 2.499 11.110 1.00 93.12 78 ALA A C 1
ATOM 537 O O . ALA A 1 78 ? -4.204 3.007 12.094 1.00 93.12 78 ALA A O 1
ATOM 538 N N . ASP A 1 79 ? -5.467 1.383 11.191 1.00 92.75 79 ASP A N 1
ATOM 539 C CA . ASP A 1 79 ? -5.677 0.641 12.429 1.00 92.75 79 ASP A CA 1
ATOM 540 C C . ASP A 1 79 ? -4.550 -0.380 12.634 1.00 92.75 79 ASP A C 1
ATOM 542 O O . ASP A 1 79 ? -4.426 -1.361 11.902 1.00 92.75 79 ASP A O 1
ATOM 546 N N . GLY A 1 80 ? -3.707 -0.128 13.634 1.00 91.12 80 GLY A N 1
ATOM 547 C CA . GLY A 1 80 ? -2.598 -1.007 14.000 1.00 91.12 80 GLY A CA 1
ATOM 548 C C . GLY A 1 80 ? -3.011 -2.266 14.761 1.00 91.12 80 GLY A C 1
ATOM 549 O O . GLY A 1 80 ? -2.205 -3.189 14.856 1.00 91.12 80 GLY A O 1
ATOM 550 N N . ASP A 1 81 ? -4.236 -2.330 15.286 1.00 91.56 81 ASP A N 1
ATOM 551 C CA . ASP A 1 81 ? -4.720 -3.477 16.063 1.00 91.56 81 ASP A CA 1
ATOM 552 C C . ASP A 1 81 ? -5.416 -4.530 15.178 1.00 91.56 81 ASP A C 1
ATOM 554 O O . ASP A 1 81 ? -5.640 -5.669 15.601 1.00 91.56 81 ASP A O 1
ATOM 558 N N . THR A 1 82 ? -5.724 -4.185 13.924 1.00 90.81 82 THR A N 1
ATOM 559 C CA . THR A 1 82 ? -6.313 -5.113 12.955 1.00 90.81 82 THR A CA 1
ATOM 560 C C . THR A 1 82 ? -5.227 -5.821 12.142 1.00 90.81 82 THR A C 1
ATOM 562 O O . THR A 1 82 ? -4.518 -5.223 11.335 1.00 90.81 82 THR A O 1
ATOM 565 N N . ALA A 1 83 ? -5.138 -7.146 12.288 1.00 90.69 83 ALA A N 1
ATOM 566 C CA . ALA A 1 83 ? -4.226 -7.967 11.495 1.00 90.69 83 ALA A CA 1
ATOM 567 C C . ALA A 1 83 ? -4.695 -8.072 10.031 1.00 90.69 83 ALA A C 1
ATOM 569 O O . ALA A 1 83 ? -5.701 -8.719 9.729 1.00 90.69 83 ALA A O 1
ATOM 570 N N . LEU A 1 84 ? -3.940 -7.463 9.113 1.00 91.19 84 LEU A N 1
ATOM 571 C CA . LEU A 1 84 ? -4.236 -7.428 7.679 1.00 91.19 84 LEU A CA 1
ATOM 572 C C . LEU A 1 84 ? -3.058 -7.931 6.841 1.00 91.19 84 LEU A C 1
ATOM 574 O O . LEU A 1 84 ? -1.898 -7.864 7.235 1.00 91.19 84 LEU A O 1
ATOM 578 N N . THR A 1 85 ? -3.359 -8.402 5.633 1.00 92.31 85 THR 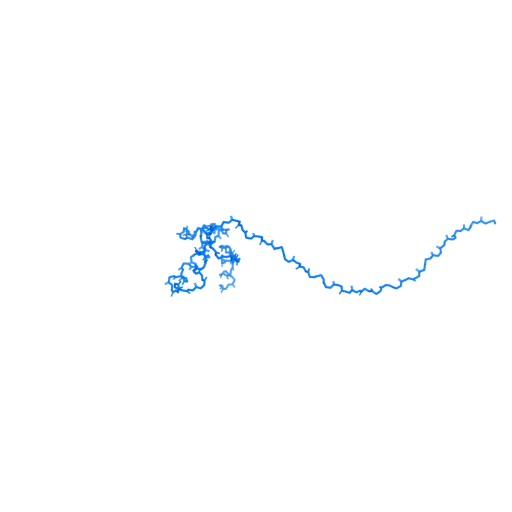A N 1
ATOM 579 C CA . THR A 1 85 ? -2.365 -8.657 4.583 1.00 92.31 85 THR A CA 1
ATOM 580 C C . THR A 1 85 ? -2.720 -7.810 3.372 1.00 92.31 85 THR A C 1
ATOM 582 O O . THR A 1 85 ? -3.818 -7.936 2.830 1.00 92.31 85 THR A O 1
ATOM 585 N N . VAL A 1 86 ? -1.795 -6.951 2.943 1.00 92.06 86 VAL A N 1
ATOM 586 C CA . VAL A 1 86 ? -1.994 -6.062 1.794 1.00 92.06 86 VAL A CA 1
ATOM 587 C C . VAL A 1 86 ? -1.144 -6.528 0.624 1.00 92.06 86 VAL A C 1
ATOM 589 O O . VAL A 1 86 ? 0.068 -6.697 0.736 1.00 92.06 86 VAL A O 1
ATOM 592 N N . PHE A 1 87 ? -1.787 -6.687 -0.529 1.00 94.94 87 PHE A N 1
ATOM 593 C CA . PHE A 1 87 ? -1.094 -6.817 -1.803 1.00 94.94 87 PHE A CA 1
ATOM 594 C C . PHE A 1 87 ? -0.788 -5.413 -2.317 1.00 94.94 87 PHE A C 1
ATOM 596 O O . PHE A 1 87 ? -1.664 -4.762 -2.879 1.00 94.94 87 PHE A O 1
ATOM 603 N N . ALA A 1 88 ? 0.434 -4.940 -2.075 1.00 94.25 88 ALA A N 1
ATOM 604 C CA . ALA A 1 88 ? 0.872 -3.596 -2.434 1.00 94.25 88 ALA A CA 1
ATOM 605 C C . ALA A 1 88 ? 1.585 -3.597 -3.804 1.00 94.25 88 ALA A C 1
ATOM 607 O O . ALA A 1 88 ? 2.768 -3.938 -3.871 1.00 94.25 88 ALA A O 1
ATOM 608 N N . PRO A 1 89 ? 0.904 -3.278 -4.922 1.00 96.12 89 PRO A N 1
ATOM 609 C CA . PRO A 1 89 ? 1.574 -3.055 -6.201 1.00 96.12 89 PRO A CA 1
ATOM 610 C C . PRO A 1 89 ? 2.476 -1.819 -6.128 1.00 96.12 89 PRO A C 1
ATOM 612 O O . PRO A 1 89 ? 2.066 -0.787 -5.604 1.00 96.12 89 PRO A O 1
ATOM 615 N N . THR A 1 90 ? 3.684 -1.916 -6.688 1.00 96.44 90 THR A N 1
ATOM 616 C CA . THR A 1 90 ? 4.596 -0.768 -6.790 1.00 96.44 90 THR A CA 1
ATOM 617 C C . THR A 1 90 ? 4.160 0.198 -7.888 1.00 96.44 90 THR A C 1
ATOM 619 O O . THR A 1 90 ? 3.395 -0.158 -8.793 1.00 96.44 90 THR A O 1
ATOM 622 N N . ASP A 1 91 ? 4.753 1.384 -7.897 1.00 96.06 91 ASP A N 1
ATOM 623 C CA . ASP A 1 91 ? 4.593 2.384 -8.951 1.00 96.06 91 ASP A CA 1
ATOM 624 C C . ASP A 1 91 ? 4.837 1.830 -10.357 1.00 96.06 91 ASP A C 1
ATOM 626 O O . ASP A 1 91 ? 4.092 2.113 -11.299 1.00 96.06 91 ASP A O 1
ATOM 630 N N . LYS A 1 92 ? 5.844 0.961 -10.515 1.00 96.94 92 LYS A N 1
ATOM 631 C CA . LYS A 1 92 ? 6.098 0.252 -11.777 1.00 96.94 92 LYS A CA 1
ATOM 632 C C . LYS A 1 92 ? 4.895 -0.562 -12.245 1.00 96.94 92 LYS A C 1
ATOM 634 O O . LYS A 1 92 ? 4.627 -0.596 -13.444 1.00 96.94 92 LYS A O 1
ATOM 639 N N . ALA A 1 93 ? 4.194 -1.243 -11.340 1.00 97.56 93 ALA A N 1
ATOM 640 C CA . ALA A 1 93 ? 3.049 -2.070 -11.707 1.00 97.56 93 ALA A CA 1
ATOM 641 C C . ALA A 1 93 ? 1.908 -1.210 -12.273 1.00 97.56 93 ALA A C 1
ATOM 643 O O . ALA A 1 93 ? 1.346 -1.556 -13.314 1.00 97.56 93 ALA A O 1
ATOM 644 N N . PHE A 1 94 ? 1.636 -0.054 -11.662 1.00 96.19 94 PHE A N 1
ATOM 645 C CA . PHE A 1 94 ? 0.668 0.912 -12.185 1.00 96.19 94 PHE A CA 1
ATOM 646 C C . PHE A 1 94 ? 1.109 1.524 -13.517 1.00 96.19 94 PHE A C 1
ATOM 648 O O . PHE A 1 94 ? 0.325 1.546 -14.464 1.00 96.19 94 PHE A O 1
ATOM 655 N N . LYS A 1 95 ? 2.370 1.965 -13.626 1.00 94.81 95 LYS A N 1
ATOM 656 C CA . LYS A 1 95 ? 2.938 2.526 -14.868 1.00 94.81 95 LYS A CA 1
ATOM 657 C C . LYS A 1 95 ? 2.849 1.514 -16.025 1.00 94.81 95 LYS A C 1
ATOM 659 O O . LYS A 1 95 ? 2.451 1.874 -17.135 1.00 94.81 95 LYS A O 1
ATOM 664 N N . ASN A 1 96 ? 3.139 0.237 -15.760 1.00 96.94 96 ASN A N 1
ATOM 665 C CA . ASN A 1 96 ? 2.987 -0.848 -16.733 1.00 96.94 96 ASN A CA 1
ATOM 666 C C . ASN A 1 96 ? 1.528 -1.040 -17.160 1.00 96.94 96 ASN A C 1
ATOM 668 O O . ASN A 1 96 ? 1.262 -1.173 -18.352 1.00 96.94 96 ASN A O 1
ATOM 672 N N . LEU A 1 97 ? 0.594 -1.050 -16.203 1.00 96.44 97 LEU A N 1
ATOM 673 C CA . LEU A 1 97 ? -0.832 -1.174 -16.499 1.00 96.44 97 LEU A CA 1
ATOM 674 C C . LEU A 1 97 ? -1.312 -0.015 -17.378 1.00 96.44 97 LEU A C 1
ATOM 676 O O . LEU A 1 97 ? -1.926 -0.258 -18.409 1.00 96.44 97 LEU A O 1
ATOM 680 N N . ALA A 1 98 ? -0.986 1.227 -17.018 1.00 95.19 98 ALA A N 1
ATOM 681 C CA . ALA A 1 98 ? -1.351 2.403 -17.806 1.00 95.19 98 ALA A CA 1
ATOM 682 C C . ALA A 1 98 ? -0.788 2.336 -19.235 1.00 95.19 98 ALA A C 1
ATOM 684 O O . ALA A 1 98 ? -1.508 2.605 -20.189 1.00 95.19 98 ALA A O 1
ATOM 685 N N . SER A 1 99 ? 0.468 1.905 -19.386 1.00 96.06 99 SER A N 1
ATOM 686 C CA . SER A 1 99 ? 1.107 1.746 -20.700 1.00 96.06 99 SER A CA 1
ATOM 687 C C . SER A 1 99 ? 0.462 0.649 -21.548 1.00 96.06 99 SER A C 1
ATOM 689 O O . SER A 1 99 ? 0.436 0.759 -22.765 1.00 96.06 99 SER A O 1
ATOM 691 N N . ALA A 1 100 ? -0.049 -0.415 -20.923 1.00 97.06 100 ALA A N 1
ATOM 692 C CA . ALA A 1 100 ? -0.734 -1.503 -21.620 1.00 97.06 100 ALA A CA 1
ATOM 693 C C . ALA A 1 100 ? -2.169 -1.145 -22.049 1.00 97.06 100 ALA A C 1
ATOM 695 O O . ALA A 1 100 ? -2.750 -1.851 -22.870 1.00 97.06 100 ALA A O 1
ATOM 696 N N . LEU A 1 101 ? -2.749 -0.093 -21.462 1.00 95.38 101 LEU A N 1
ATOM 697 C CA . LEU A 1 101 ? -4.102 0.387 -21.752 1.00 95.38 101 LEU A CA 1
ATOM 698 C C . LEU A 1 101 ? -4.132 1.576 -22.728 1.00 95.38 101 LEU A C 1
ATOM 700 O O . LEU A 1 101 ? -5.221 1.951 -23.164 1.00 95.38 101 LEU A O 1
ATOM 704 N N . ALA A 1 102 ? -2.976 2.176 -23.018 1.00 79.38 102 ALA A N 1
ATOM 705 C CA . ALA A 1 102 ? -2.812 3.297 -23.945 1.00 79.38 102 ALA A CA 1
ATOM 706 C C . ALA A 1 102 ? -2.664 2.815 -25.396 1.00 79.38 102 ALA A C 1
ATOM 708 O O . ALA A 1 102 ? -3.186 3.520 -26.288 1.00 79.38 102 ALA A O 1
#

Secondary structure (DSSP, 8-state):
---------------------------PPPPSS---HHHHTTTT-----S-SSS-HHHHHHHHHHHHH-TTSGGGGGG-SSS--------HHHHHHHHHHH-

Foldseek 3Di:
DDDDDDDDDDDDDDDDDPPPPPPDDDDDDDPPWLDALCVVLVQPPQDPDPDFQHQSVVSVVLVVCCVVPVPDPSVCSRGSVDDDDDPGHTNNVVVVVVVVVD

Radius of gyration: 27.87 Å; chains: 1; bounding box: 50×88×41 Å

pLDDT: mean 79.97, std 19.86, range [34.03, 97.88]